Protein AF-A0A7S3C3S6-F1 (afdb_monomer_lite)

Structure (mmCIF, N/CA/C/O backbone):
data_AF-A0A7S3C3S6-F1
#
_entry.id   AF-A0A7S3C3S6-F1
#
loop_
_atom_site.group_PDB
_atom_site.id
_atom_site.type_symbol
_atom_site.label_atom_id
_atom_site.label_alt_id
_atom_site.label_comp_id
_atom_site.label_asym_id
_atom_site.label_entity_id
_atom_site.label_seq_id
_atom_site.pdbx_PDB_ins_code
_atom_site.Cartn_x
_atom_site.Cartn_y
_atom_site.Cartn_z
_atom_site.occupancy
_atom_site.B_iso_or_equiv
_atom_site.auth_seq_id
_atom_site.auth_comp_id
_atom_site.auth_asym_id
_atom_site.auth_atom_id
_atom_site.pdbx_PDB_model_num
ATOM 1 N N . GLN A 1 1 ? 8.516 23.111 6.636 1.00 35.19 1 GLN A N 1
ATOM 2 C CA . GLN A 1 1 ? 9.205 22.922 5.343 1.00 35.19 1 GLN A CA 1
ATOM 3 C C . GLN A 1 1 ? 8.598 21.682 4.695 1.00 35.19 1 GLN A C 1
ATOM 5 O O . GLN A 1 1 ? 8.620 20.641 5.334 1.00 35.19 1 GLN A O 1
ATOM 10 N N . ARG A 1 2 ? 7.930 21.799 3.535 1.00 39.03 2 ARG A N 1
ATOM 11 C CA . ARG A 1 2 ? 7.368 20.638 2.817 1.00 39.03 2 ARG A CA 1
ATOM 12 C C . ARG A 1 2 ? 8.525 19.924 2.125 1.00 39.03 2 ARG A C 1
ATOM 14 O O . ARG A 1 2 ? 9.134 20.500 1.230 1.00 39.03 2 ARG A O 1
ATOM 21 N N . VAL A 1 3 ? 8.877 18.737 2.603 1.00 41.53 3 VAL A N 1
ATOM 22 C CA . VAL A 1 3 ? 9.859 17.875 1.944 1.00 41.53 3 VAL A CA 1
ATOM 23 C C . VAL A 1 3 ? 9.110 17.136 0.842 1.00 41.53 3 VAL A C 1
ATOM 25 O O . VAL A 1 3 ? 8.165 16.411 1.137 1.00 41.53 3 VAL A O 1
ATOM 28 N N . VAL A 1 4 ? 9.499 17.370 -0.411 1.00 47.81 4 VAL A N 1
ATOM 29 C CA . VAL A 1 4 ? 9.101 16.522 -1.538 1.00 47.81 4 VAL A CA 1
ATOM 30 C C . VAL A 1 4 ? 10.220 15.510 -1.711 1.00 47.81 4 VAL A C 1
ATOM 32 O O . VAL A 1 4 ? 11.326 15.884 -2.099 1.00 47.81 4 VAL A O 1
ATOM 35 N N . ALA A 1 5 ? 9.965 14.252 -1.372 1.00 52.53 5 ALA A N 1
ATOM 36 C CA . ALA A 1 5 ? 10.929 13.182 -1.589 1.00 52.53 5 ALA A CA 1
ATOM 37 C C . ALA A 1 5 ? 10.614 12.480 -2.917 1.00 52.53 5 ALA A C 1
ATOM 39 O O . ALA A 1 5 ? 9.502 11.999 -3.144 1.00 52.53 5 ALA A O 1
ATOM 40 N N . ALA A 1 6 ? 11.591 12.452 -3.821 1.00 48.56 6 ALA A N 1
ATOM 41 C CA . ALA A 1 6 ? 11.524 11.619 -5.010 1.00 48.56 6 ALA A CA 1
ATOM 42 C C . ALA A 1 6 ? 11.975 10.209 -4.617 1.00 48.56 6 ALA A C 1
ATOM 44 O O . ALA A 1 6 ? 13.149 9.991 -4.325 1.00 48.56 6 ALA A O 1
ATOM 45 N N . ALA A 1 7 ? 11.044 9.258 -4.584 1.00 50.59 7 ALA A N 1
ATOM 46 C CA . ALA A 1 7 ? 11.391 7.847 -4.515 1.00 50.59 7 ALA A CA 1
ATOM 47 C C . ALA A 1 7 ? 11.674 7.389 -5.950 1.00 50.59 7 ALA A C 1
ATOM 49 O O . ALA A 1 7 ? 10.775 6.942 -6.666 1.00 50.59 7 ALA A O 1
ATOM 50 N N . VAL A 1 8 ? 12.915 7.594 -6.385 1.00 48.69 8 VAL A N 1
ATOM 51 C CA . VAL A 1 8 ? 13.469 6.987 -7.598 1.00 48.69 8 VAL A CA 1
ATOM 52 C C . VAL A 1 8 ? 14.113 5.675 -7.178 1.00 48.69 8 VAL A C 1
ATOM 54 O O . VAL A 1 8 ? 15.114 5.670 -6.467 1.00 48.69 8 VAL A O 1
ATOM 57 N N . ALA A 1 9 ? 13.503 4.559 -7.565 1.00 52.47 9 ALA A N 1
ATOM 58 C CA . ALA A 1 9 ? 14.226 3.297 -7.594 1.00 52.47 9 ALA A CA 1
ATOM 59 C C . ALA A 1 9 ? 15.102 3.352 -8.851 1.00 52.47 9 ALA A C 1
ATOM 61 O O . ALA A 1 9 ? 14.578 3.233 -9.957 1.00 52.47 9 ALA A O 1
ATOM 62 N N . GLU A 1 10 ? 16.391 3.661 -8.693 1.00 43.38 10 GLU A N 1
ATOM 63 C CA . GLU A 1 10 ? 17.325 3.597 -9.818 1.00 43.38 10 GLU A CA 1
ATOM 64 C C . GLU A 1 10 ? 17.537 2.139 -10.223 1.00 43.38 10 GLU A C 1
ATOM 66 O O . GLU A 1 10 ? 17.703 1.261 -9.371 1.00 43.38 10 GLU A O 1
ATOM 71 N N . ASP A 1 11 ? 17.508 1.905 -11.532 1.00 44.97 11 ASP A N 1
ATOM 72 C CA . ASP A 1 11 ? 17.918 0.651 -12.147 1.00 44.97 11 ASP A CA 1
ATOM 73 C C . ASP A 1 11 ? 19.430 0.515 -11.922 1.00 44.97 11 ASP A C 1
ATOM 75 O O . ASP A 1 11 ? 20.229 1.254 -12.501 1.00 44.97 11 ASP A O 1
ATOM 79 N N . VAL A 1 12 ? 19.833 -0.374 -11.016 1.00 44.75 12 VAL A N 1
ATOM 80 C CA . VAL A 1 12 ? 21.245 -0.723 -10.853 1.00 44.75 12 VAL A CA 1
ATOM 81 C C . VAL A 1 12 ? 21.547 -1.821 -11.865 1.00 44.75 12 VAL A C 1
ATOM 83 O O . VAL A 1 12 ? 21.041 -2.935 -11.748 1.00 44.75 12 VAL A O 1
ATOM 86 N N . ASP A 1 13 ? 22.359 -1.473 -12.861 1.00 36.75 13 ASP A N 1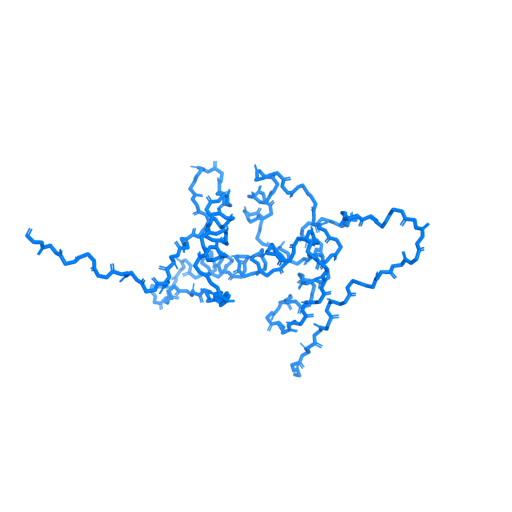
ATOM 87 C CA . ASP A 1 13 ? 22.925 -2.358 -13.881 1.00 36.75 13 ASP A CA 1
ATOM 88 C C . ASP A 1 13 ? 23.245 -3.775 -13.345 1.00 36.75 13 ASP A C 1
ATOM 90 O O . ASP A 1 13 ? 24.082 -3.957 -12.459 1.00 36.75 13 ASP A O 1
ATOM 94 N N . GLY A 1 14 ? 22.641 -4.800 -13.954 1.00 36.47 14 GLY A N 1
ATOM 95 C CA . GLY A 1 14 ? 23.312 -6.090 -14.161 1.00 36.47 14 GLY A CA 1
ATOM 96 C C . GLY A 1 14 ? 23.317 -7.151 -13.049 1.00 36.47 14 GLY A C 1
ATOM 97 O O . GLY A 1 14 ? 24.115 -8.083 -13.141 1.00 36.47 14 GLY A O 1
ATOM 98 N N . GLY A 1 15 ? 22.436 -7.107 -12.050 1.00 36.28 15 GLY A N 1
ATOM 99 C CA . GLY A 1 15 ? 22.220 -8.233 -11.124 1.00 36.28 15 GLY A CA 1
ATOM 100 C C . GLY A 1 15 ? 20.828 -8.154 -10.513 1.00 36.28 15 GLY A C 1
ATOM 101 O O . GLY A 1 15 ? 20.388 -7.044 -10.254 1.00 36.28 15 GLY A O 1
ATOM 102 N N . GLU A 1 16 ? 20.125 -9.282 -10.338 1.00 44.62 16 GLU A N 1
ATOM 103 C CA . GLU A 1 16 ? 18.743 -9.354 -9.824 1.00 44.62 16 GLU A CA 1
ATOM 104 C C . GLU A 1 16 ? 18.504 -8.362 -8.673 1.00 44.62 16 GLU A C 1
ATOM 106 O O . GLU A 1 16 ? 18.810 -8.637 -7.511 1.00 44.62 16 GLU A O 1
ATOM 111 N N . ALA A 1 17 ? 17.985 -7.178 -9.002 1.00 55.69 17 ALA A N 1
ATOM 112 C CA . ALA A 1 17 ? 17.683 -6.160 -8.019 1.00 55.69 17 ALA A CA 1
ATOM 113 C C . ALA A 1 17 ? 16.657 -6.763 -7.061 1.00 55.69 17 ALA A C 1
ATOM 115 O O . ALA A 1 17 ? 15.609 -7.253 -7.491 1.00 55.69 17 ALA A O 1
ATOM 116 N N . HIS A 1 18 ? 16.969 -6.775 -5.764 1.00 69.38 18 HIS A N 1
ATOM 117 C CA . HIS A 1 18 ? 16.078 -7.308 -4.743 1.00 69.38 18 HIS A CA 1
ATOM 118 C C . HIS A 1 18 ? 14.748 -6.542 -4.789 1.00 69.38 18 HIS A C 1
ATOM 120 O O . HIS A 1 18 ? 14.617 -5.448 -4.241 1.00 69.38 18 HIS A O 1
ATOM 126 N N . PHE A 1 19 ? 13.755 -7.114 -5.480 1.00 85.50 19 PHE A N 1
ATOM 127 C CA . PHE A 1 19 ? 12.424 -6.526 -5.621 1.00 85.50 19 PHE A CA 1
ATOM 128 C C . PHE A 1 19 ? 11.836 -6.207 -4.245 1.00 85.50 19 PHE A C 1
ATOM 130 O O . PHE A 1 19 ? 11.268 -5.134 -4.048 1.00 85.50 19 PHE A O 1
ATOM 137 N N . LEU A 1 20 ? 12.013 -7.129 -3.293 1.00 89.25 20 LEU A N 1
ATOM 138 C CA . LEU A 1 20 ? 11.644 -6.968 -1.892 1.00 89.25 20 LEU A CA 1
ATOM 139 C C . LEU A 1 20 ? 12.729 -6.206 -1.129 1.00 89.25 20 LEU A C 1
ATOM 141 O O . LEU A 1 20 ? 13.912 -6.502 -1.250 1.00 89.25 20 LEU A O 1
ATOM 145 N N . SER A 1 21 ? 12.307 -5.266 -0.289 1.00 89.44 21 SER A N 1
ATOM 146 C CA . SER A 1 21 ? 13.175 -4.659 0.710 1.00 89.44 21 SER A CA 1
ATOM 147 C C . SER A 1 21 ? 13.473 -5.665 1.824 1.00 89.44 21 SER A C 1
ATOM 149 O O . SER A 1 21 ? 12.614 -6.460 2.207 1.00 89.44 21 SER A O 1
ATOM 151 N N . GLU A 1 22 ? 14.668 -5.573 2.407 1.00 91.25 22 GLU A N 1
ATOM 152 C CA . GLU A 1 22 ? 14.997 -6.289 3.646 1.00 91.25 22 GLU A CA 1
ATOM 153 C C . GLU A 1 22 ? 14.284 -5.710 4.878 1.00 91.25 22 GLU A C 1
ATOM 155 O O . GLU A 1 22 ? 14.267 -6.334 5.935 1.00 91.25 22 GLU A O 1
ATOM 160 N N . ARG A 1 23 ? 13.659 -4.535 4.739 1.00 92.69 23 ARG A N 1
ATOM 161 C CA . ARG A 1 23 ? 12.914 -3.853 5.799 1.00 92.69 23 ARG A CA 1
ATOM 162 C C . ARG A 1 23 ? 11.468 -4.328 5.858 1.00 92.69 23 ARG A C 1
ATOM 164 O O . ARG A 1 23 ? 10.850 -4.605 4.833 1.00 92.69 23 ARG A O 1
ATOM 171 N N . SER A 1 24 ? 10.912 -4.351 7.059 1.00 94.88 24 SER A N 1
ATOM 172 C CA . SER A 1 24 ? 9.490 -4.573 7.332 1.00 94.88 24 SER A CA 1
ATOM 173 C C . SER A 1 24 ? 8.621 -3.375 6.924 1.00 94.88 24 SER A C 1
ATOM 175 O O . SER A 1 24 ? 9.109 -2.269 6.675 1.00 94.88 24 SER A O 1
ATOM 177 N N . TRP A 1 25 ? 7.301 -3.578 6.874 1.00 95.19 25 TRP A N 1
ATOM 178 C CA . TRP A 1 25 ? 6.343 -2.496 6.619 1.00 95.19 25 TRP A CA 1
ATOM 179 C C . TRP A 1 25 ? 6.407 -1.410 7.698 1.00 95.19 25 TRP A C 1
ATOM 181 O O . TRP A 1 25 ? 6.320 -0.218 7.396 1.00 95.19 25 TRP A O 1
ATOM 191 N N . GLU A 1 26 ? 6.610 -1.830 8.942 1.00 94.50 26 GLU A N 1
ATOM 192 C CA . GLU A 1 26 ? 6.712 -0.986 10.123 1.00 94.50 26 GLU A CA 1
ATOM 193 C C . GLU A 1 26 ? 7.942 -0.070 10.054 1.00 94.50 26 GLU A C 1
ATOM 195 O O . GLU A 1 26 ? 7.834 1.150 10.211 1.00 94.50 26 GLU A O 1
ATOM 200 N N . GLU A 1 27 ? 9.100 -0.625 9.691 1.00 93.38 27 GLU A N 1
ATOM 201 C CA . GLU A 1 27 ? 10.329 0.147 9.455 1.00 93.38 27 GLU A CA 1
ATOM 202 C C . GLU A 1 27 ? 10.192 1.121 8.278 1.00 93.38 27 GLU A C 1
ATOM 204 O O . GLU A 1 27 ? 10.842 2.168 8.252 1.00 93.38 27 GLU A O 1
ATOM 209 N N . CYS A 1 28 ? 9.299 0.825 7.330 1.00 91.81 28 CYS A N 1
ATOM 210 C CA . CYS A 1 28 ? 9.006 1.668 6.172 1.00 91.81 28 CYS A CA 1
ATOM 211 C C . CYS A 1 28 ? 7.881 2.682 6.420 1.00 91.81 28 CYS A C 1
ATOM 213 O O . CYS A 1 28 ? 7.503 3.411 5.510 1.00 91.81 28 CYS A O 1
ATOM 215 N N . GLY A 1 29 ? 7.379 2.806 7.652 1.00 89.25 29 GLY A N 1
ATOM 216 C CA . GLY A 1 29 ? 6.445 3.869 8.032 1.00 89.25 29 GLY A CA 1
ATOM 217 C C . GLY A 1 29 ? 4.965 3.494 8.073 1.00 89.25 29 GLY A C 1
ATOM 218 O O . GLY A 1 29 ? 4.161 4.402 8.260 1.00 89.25 29 GLY A O 1
ATOM 219 N N . VAL A 1 30 ? 4.605 2.210 7.962 1.00 93.62 30 VAL A N 1
ATOM 220 C CA . VAL A 1 30 ? 3.265 1.720 8.336 1.00 93.62 30 VAL A CA 1
ATOM 221 C C . VAL A 1 30 ? 3.214 1.572 9.857 1.00 93.62 30 VAL A C 1
ATOM 223 O O . VAL A 1 30 ? 3.805 0.643 10.399 1.00 93.62 30 VAL A O 1
ATOM 226 N N . ARG A 1 31 ? 2.559 2.486 10.577 1.00 90.75 31 ARG A N 1
ATOM 227 C CA . ARG A 1 31 ? 2.635 2.531 12.054 1.00 90.75 31 ARG A CA 1
ATOM 228 C C . ARG A 1 31 ? 1.415 1.923 12.746 1.00 90.75 31 ARG A C 1
ATOM 230 O O . ARG A 1 31 ? 1.495 1.585 13.927 1.00 90.75 31 ARG A O 1
ATOM 237 N N . CYS A 1 32 ? 0.319 1.687 12.028 1.00 92.19 32 CYS A N 1
ATOM 238 C CA . CYS A 1 32 ? -0.790 0.888 12.525 1.00 92.19 32 CYS A CA 1
ATOM 239 C C . CYS A 1 32 ? -0.495 -0.611 12.382 1.00 92.19 32 CYS A C 1
ATOM 241 O O . CYS A 1 32 ? -0.437 -1.152 11.275 1.00 92.19 32 CYS A O 1
ATOM 243 N N . ALA A 1 33 ? -0.418 -1.312 13.515 1.00 93.38 33 ALA A N 1
ATOM 244 C CA . ALA A 1 33 ? -0.216 -2.761 13.544 1.00 93.38 33 ALA A CA 1
ATOM 245 C C . ALA A 1 33 ? -1.297 -3.536 12.760 1.00 93.38 33 ALA A C 1
ATOM 247 O O . ALA A 1 33 ? -0.984 -4.511 12.079 1.00 93.38 33 ALA A O 1
ATOM 248 N N . GLU A 1 34 ? -2.556 -3.078 12.796 1.00 94.44 34 GLU A N 1
ATOM 249 C CA . GLU A 1 34 ? -3.666 -3.698 12.053 1.00 94.44 34 GLU A CA 1
ATOM 250 C C . GLU A 1 34 ? -3.440 -3.629 10.532 1.00 94.44 34 GLU A C 1
ATOM 252 O O . GLU A 1 34 ? -3.740 -4.578 9.806 1.00 94.44 34 GLU A O 1
ATOM 257 N N . VAL A 1 35 ? -2.858 -2.528 10.045 1.00 95.25 35 VAL A N 1
ATOM 258 C CA . VAL A 1 35 ? -2.552 -2.335 8.621 1.00 95.25 35 VAL A CA 1
ATOM 259 C C . VAL A 1 35 ? -1.373 -3.208 8.197 1.00 95.25 35 VAL A C 1
ATOM 261 O O . VAL A 1 35 ? -1.472 -3.902 7.185 1.00 95.25 35 VAL A O 1
ATOM 264 N N . GLY A 1 36 ? -0.297 -3.254 8.990 1.00 96.19 36 GLY A N 1
ATOM 265 C CA . GLY A 1 36 ? 0.838 -4.153 8.742 1.00 96.19 36 GLY A CA 1
ATOM 266 C C . GLY A 1 36 ? 0.433 -5.634 8.732 1.00 96.19 36 GLY A C 1
ATOM 267 O O . GLY A 1 36 ? 0.841 -6.401 7.859 1.00 96.19 36 GLY A O 1
ATOM 268 N N . ALA A 1 37 ? -0.433 -6.051 9.661 1.00 95.94 37 ALA A N 1
ATOM 269 C CA . ALA A 1 37 ? -0.994 -7.403 9.681 1.00 95.94 37 ALA A CA 1
ATOM 270 C C . ALA A 1 37 ? -1.871 -7.692 8.449 1.00 95.94 37 ALA A C 1
ATOM 272 O O . ALA A 1 37 ? -1.770 -8.767 7.857 1.00 95.94 37 ALA A O 1
ATOM 273 N N . ALA A 1 38 ? -2.698 -6.733 8.024 1.00 97.06 38 ALA A N 1
ATOM 274 C CA . ALA A 1 38 ? -3.535 -6.878 6.837 1.00 97.06 38 ALA A CA 1
ATOM 275 C C . ALA A 1 38 ? -2.732 -7.022 5.541 1.00 97.06 38 ALA A C 1
ATOM 277 O O . ALA A 1 38 ? -3.113 -7.820 4.687 1.00 97.06 38 ALA A O 1
ATOM 278 N N . LEU A 1 39 ? -1.626 -6.285 5.405 1.00 97.12 39 LEU A N 1
ATOM 279 C CA . LEU A 1 39 ? -0.714 -6.399 4.265 1.00 97.12 39 LEU A CA 1
ATOM 280 C C . LEU A 1 39 ? -0.120 -7.810 4.178 1.00 97.12 39 LEU A C 1
ATOM 282 O O . LEU A 1 39 ? -0.254 -8.458 3.140 1.00 97.12 39 LEU A O 1
ATOM 286 N N . ARG A 1 40 ? 0.423 -8.329 5.287 1.00 96.31 40 ARG A N 1
ATOM 287 C CA . ARG A 1 40 ? 0.954 -9.702 5.361 1.00 96.31 40 ARG A CA 1
ATOM 288 C C . ARG A 1 40 ? -0.110 -10.754 5.053 1.00 96.31 40 ARG A C 1
ATOM 290 O O . ARG A 1 40 ? 0.100 -11.616 4.206 1.00 96.31 40 ARG A O 1
ATOM 297 N N . ARG A 1 41 ? -1.300 -10.642 5.655 1.00 95.50 41 ARG A N 1
ATOM 298 C CA . ARG A 1 41 ? -2.430 -11.556 5.389 1.00 95.50 41 ARG A CA 1
ATOM 299 C C . ARG A 1 41 ? -2.915 -11.516 3.938 1.00 95.50 41 ARG A C 1
ATOM 301 O O . ARG A 1 41 ? -3.419 -12.521 3.450 1.00 95.50 41 ARG A O 1
ATOM 308 N N . ALA A 1 42 ? -2.764 -10.388 3.249 1.00 95.81 42 ALA A N 1
ATOM 309 C CA . ALA A 1 42 ? -3.052 -10.265 1.822 1.00 95.81 42 ALA A CA 1
ATOM 310 C C . ALA A 1 42 ? -1.920 -10.799 0.915 1.00 95.81 42 ALA A C 1
ATOM 312 O O . ALA A 1 42 ? -2.027 -10.696 -0.304 1.00 95.81 42 ALA A O 1
ATOM 313 N N . GLY A 1 43 ? -0.858 -11.380 1.489 1.00 95.19 43 GLY A N 1
ATOM 314 C CA . GLY A 1 43 ? 0.275 -11.966 0.768 1.00 95.19 43 GLY A CA 1
ATOM 315 C C . GLY A 1 43 ? 1.466 -11.024 0.579 1.00 95.19 43 GLY A C 1
ATOM 316 O O . GLY A 1 43 ? 2.444 -11.402 -0.061 1.00 95.19 43 GLY A O 1
ATOM 317 N N . PHE A 1 44 ? 1.418 -9.808 1.128 1.00 95.19 44 PHE A N 1
ATOM 318 C CA . PHE A 1 44 ? 2.505 -8.834 1.034 1.00 95.19 44 PHE A CA 1
ATOM 319 C C . PHE A 1 44 ? 3.392 -8.908 2.277 1.00 95.19 44 PHE A C 1
ATOM 321 O O . PHE A 1 44 ? 3.310 -8.055 3.159 1.00 95.19 44 PHE A O 1
ATOM 328 N N . GLU A 1 45 ? 4.226 -9.948 2.358 1.00 95.06 45 GLU A N 1
ATOM 329 C CA . GLU A 1 45 ? 5.043 -10.212 3.552 1.00 95.06 45 GLU A CA 1
ATOM 330 C C . GLU A 1 45 ? 6.018 -9.066 3.861 1.00 95.06 45 GLU A C 1
ATOM 332 O O . GLU A 1 45 ? 6.124 -8.613 4.999 1.00 95.06 45 GLU A O 1
ATOM 337 N N . ARG A 1 46 ? 6.681 -8.548 2.821 1.00 94.88 46 ARG A N 1
ATOM 338 C CA . ARG A 1 46 ? 7.599 -7.406 2.896 1.00 94.88 46 ARG A CA 1
ATOM 339 C C . ARG A 1 46 ? 7.287 -6.389 1.796 1.00 94.88 46 ARG A C 1
ATOM 341 O O . ARG A 1 46 ? 6.823 -6.794 0.724 1.00 94.88 46 ARG A O 1
ATOM 348 N N . PRO A 1 47 ? 7.536 -5.088 2.026 1.00 95.38 47 PRO A N 1
ATOM 349 C CA . PRO A 1 47 ? 7.438 -4.084 0.979 1.00 95.38 47 PRO A CA 1
ATOM 350 C C . PRO A 1 47 ? 8.481 -4.327 -0.113 1.00 95.38 47 PRO A C 1
ATOM 352 O O . PRO A 1 47 ? 9.584 -4.802 0.150 1.00 95.38 47 PRO A O 1
ATOM 355 N N . SER A 1 48 ? 8.167 -3.930 -1.341 1.00 94.06 48 SER A N 1
ATOM 356 C CA . SER A 1 48 ? 9.185 -3.750 -2.378 1.00 94.06 48 SER A CA 1
ATOM 357 C C . SER A 1 48 ? 10.105 -2.568 -2.067 1.00 94.06 48 SER A C 1
ATOM 359 O O . SER A 1 48 ? 9.744 -1.686 -1.284 1.00 94.06 48 SER A O 1
ATOM 361 N N . ALA A 1 49 ? 11.263 -2.486 -2.724 1.00 91.62 49 ALA A N 1
ATOM 362 C CA . ALA A 1 49 ? 12.164 -1.338 -2.594 1.00 91.62 49 ALA A CA 1
ATOM 363 C C . ALA A 1 49 ? 11.450 0.004 -2.876 1.00 91.62 49 ALA A C 1
ATOM 365 O O . ALA A 1 49 ? 11.569 0.956 -2.102 1.00 91.62 49 ALA A O 1
ATOM 366 N N . THR A 1 50 ? 10.619 0.055 -3.926 1.00 91.69 50 THR A N 1
ATOM 367 C CA . THR A 1 50 ? 9.809 1.241 -4.270 1.00 91.69 50 THR A CA 1
ATOM 368 C C . THR A 1 50 ? 8.803 1.590 -3.168 1.00 91.69 50 THR A C 1
ATOM 370 O O . THR A 1 50 ? 8.655 2.758 -2.803 1.00 91.69 50 THR A O 1
ATOM 373 N N . GLN A 1 51 ? 8.106 0.593 -2.614 1.00 94.94 51 GLN A N 1
ATOM 374 C CA . GLN A 1 51 ? 7.140 0.800 -1.527 1.00 94.94 51 GLN A CA 1
ATOM 375 C C . GLN A 1 51 ? 7.824 1.279 -0.246 1.00 94.94 51 GLN A C 1
ATOM 377 O O . GLN A 1 51 ? 7.310 2.183 0.408 1.00 94.94 51 GLN A O 1
ATOM 382 N N . ALA A 1 52 ? 8.989 0.714 0.075 1.00 93.56 52 ALA A N 1
ATOM 383 C CA . ALA A 1 52 ? 9.772 1.071 1.246 1.00 93.56 52 ALA A CA 1
ATOM 384 C C . ALA A 1 52 ? 10.189 2.551 1.213 1.00 93.56 52 ALA A C 1
ATOM 386 O O . ALA A 1 52 ? 9.898 3.294 2.147 1.00 93.56 52 ALA A O 1
ATOM 387 N N . LEU A 1 53 ? 10.774 3.002 0.097 1.00 91.38 53 LEU A N 1
ATOM 388 C CA . LEU A 1 53 ? 11.155 4.408 -0.100 1.00 91.38 53 LEU A CA 1
ATOM 389 C C . LEU A 1 53 ? 9.945 5.353 -0.050 1.00 91.38 53 LEU A C 1
ATOM 391 O O . LEU A 1 53 ? 10.004 6.427 0.549 1.00 91.38 53 LEU A O 1
ATOM 395 N N . SER A 1 54 ? 8.828 4.945 -0.655 1.00 91.00 54 SER A N 1
ATOM 396 C CA . SER A 1 54 ? 7.603 5.753 -0.684 1.00 91.00 54 SER A CA 1
ATOM 397 C C . SER A 1 54 ? 6.981 5.910 0.704 1.00 91.00 54 SER A C 1
ATOM 399 O O . SER A 1 54 ? 6.548 7.002 1.066 1.00 91.00 54 SER A O 1
ATOM 401 N N . GLY A 1 55 ? 6.958 4.838 1.501 1.00 91.00 55 GLY A N 1
ATOM 402 C CA . GLY A 1 55 ? 6.459 4.877 2.874 1.00 91.00 55 GLY A CA 1
ATOM 403 C C . GLY A 1 55 ? 7.271 5.825 3.760 1.00 91.00 55 GLY A C 1
ATOM 404 O O . GLY A 1 55 ? 6.695 6.602 4.522 1.00 91.00 55 GLY A O 1
ATOM 405 N N . GLU A 1 56 ? 8.596 5.846 3.598 1.00 89.25 56 GLU A N 1
ATOM 406 C CA . GLU A 1 56 ? 9.479 6.774 4.313 1.00 89.25 56 GLU A CA 1
ATOM 407 C C . GLU A 1 56 ? 9.246 8.229 3.919 1.00 89.25 56 GLU A C 1
ATOM 409 O O . GLU A 1 56 ? 9.140 9.090 4.791 1.00 89.25 56 GLU A O 1
ATOM 414 N N . ALA A 1 57 ? 9.119 8.493 2.619 1.00 90.06 57 ALA A N 1
ATOM 415 C CA . ALA A 1 57 ? 8.831 9.816 2.075 1.00 90.06 57 ALA A CA 1
ATOM 416 C C . ALA A 1 57 ? 7.489 10.383 2.572 1.00 90.06 57 ALA A C 1
ATOM 418 O O . ALA A 1 57 ? 7.380 11.563 2.905 1.00 90.06 57 ALA A O 1
ATOM 419 N N . LEU A 1 58 ? 6.462 9.534 2.628 1.00 90.25 58 LEU A N 1
ATOM 420 C CA . LEU A 1 58 ? 5.103 9.913 3.020 1.00 90.25 58 LEU A CA 1
ATOM 421 C C . LEU A 1 58 ? 4.903 9.923 4.544 1.00 90.25 58 LEU A C 1
ATOM 423 O O . LEU A 1 58 ? 3.886 10.425 5.043 1.00 90.25 58 LEU A O 1
ATOM 427 N N . ARG A 1 59 ? 5.874 9.406 5.307 1.00 83.50 59 ARG A N 1
ATOM 428 C CA . ARG A 1 59 ? 5.846 9.372 6.770 1.00 83.50 59 ARG A CA 1
ATOM 429 C C . ARG A 1 59 ? 5.623 10.776 7.333 1.00 83.50 59 ARG A C 1
ATOM 431 O O . ARG A 1 59 ? 6.300 11.735 6.980 1.00 83.50 59 ARG A O 1
ATOM 438 N N . GLY A 1 60 ? 4.657 10.905 8.242 1.00 79.75 60 GLY A N 1
ATOM 439 C CA . GLY A 1 60 ? 4.334 12.194 8.868 1.00 79.75 60 GLY A CA 1
ATOM 440 C C . GLY A 1 60 ? 3.550 13.168 7.979 1.00 79.75 60 GLY A C 1
ATOM 441 O O . GLY A 1 60 ? 3.340 14.307 8.392 1.00 79.75 60 GLY A O 1
ATOM 442 N N . GLY A 1 61 ? 3.062 12.729 6.811 1.00 83.00 61 GLY A N 1
ATOM 443 C CA . GLY A 1 61 ? 2.276 13.560 5.893 1.00 83.00 61 GLY A CA 1
ATOM 444 C C . GLY A 1 61 ? 3.126 14.389 4.930 1.00 83.00 61 GLY A C 1
ATOM 445 O O . GLY A 1 61 ? 2.716 15.492 4.570 1.00 83.00 61 GLY A O 1
ATOM 446 N N . GLY A 1 62 ? 4.309 13.884 4.569 1.00 87.50 62 GLY A N 1
ATOM 447 C CA . GLY A 1 62 ? 5.120 14.433 3.484 1.00 87.50 62 GLY A CA 1
ATOM 448 C C . GLY A 1 62 ? 4.481 14.222 2.109 1.00 87.50 62 GLY A C 1
ATOM 449 O O . GLY A 1 62 ? 3.475 13.525 1.975 1.00 87.50 62 GLY A O 1
ATOM 450 N N . ASP A 1 63 ? 5.096 14.818 1.091 1.00 89.94 63 ASP A N 1
ATOM 451 C CA . ASP A 1 63 ? 4.695 14.670 -0.306 1.00 89.94 63 ASP A CA 1
ATOM 452 C C . ASP A 1 63 ? 5.756 13.840 -1.045 1.00 89.94 63 ASP A C 1
ATOM 454 O O . ASP A 1 63 ? 6.958 14.015 -0.827 1.00 89.94 63 ASP A O 1
ATOM 458 N N . ALA A 1 64 ? 5.329 12.941 -1.934 1.00 88.81 64 ALA A N 1
ATOM 459 C CA . ALA A 1 64 ? 6.241 12.072 -2.673 1.00 88.81 64 ALA A CA 1
ATOM 460 C C . ALA A 1 64 ? 5.934 12.044 -4.171 1.00 88.81 64 ALA A C 1
ATOM 462 O O . ALA A 1 64 ? 4.773 12.041 -4.583 1.00 88.81 64 ALA A O 1
ATOM 463 N N . VAL A 1 65 ? 6.992 11.957 -4.979 1.00 91.31 65 VAL A N 1
ATOM 464 C CA . VAL A 1 65 ? 6.907 11.603 -6.401 1.00 91.31 65 VAL A CA 1
ATOM 465 C C . VAL A 1 65 ? 7.530 10.223 -6.561 1.00 91.31 65 VAL A C 1
ATOM 467 O O . VAL A 1 65 ? 8.706 10.033 -6.258 1.00 91.31 65 VAL A O 1
ATOM 470 N N . ILE A 1 66 ? 6.728 9.255 -7.003 1.00 88.19 66 ILE A N 1
ATOM 471 C CA . ILE A 1 66 ? 7.137 7.854 -7.137 1.00 88.19 66 ILE A CA 1
ATOM 472 C C . ILE A 1 66 ? 7.335 7.561 -8.621 1.00 88.19 66 ILE A C 1
ATOM 474 O O . ILE A 1 66 ? 6.363 7.532 -9.381 1.00 88.19 66 ILE A O 1
ATOM 478 N N . VAL A 1 67 ? 8.582 7.329 -9.025 1.00 88.25 67 VAL A N 1
ATOM 479 C CA . VAL A 1 67 ? 8.941 6.977 -10.404 1.00 88.25 67 VAL A CA 1
ATOM 480 C C . VAL A 1 67 ? 9.544 5.581 -10.388 1.00 88.25 67 VAL A C 1
ATOM 482 O O . VAL A 1 67 ? 10.591 5.361 -9.789 1.00 88.25 67 VAL A O 1
ATOM 485 N N . ALA A 1 68 ? 8.845 4.629 -11.004 1.00 85.25 68 ALA A N 1
ATOM 486 C CA . ALA A 1 68 ? 9.273 3.237 -11.096 1.00 85.25 68 ALA A CA 1
ATOM 487 C C . ALA A 1 68 ? 8.594 2.549 -12.288 1.00 85.25 68 ALA A C 1
ATOM 489 O O . ALA A 1 68 ? 7.519 2.978 -12.734 1.00 85.25 68 ALA A O 1
ATOM 490 N N . GLU A 1 69 ? 9.169 1.455 -12.772 1.00 86.69 69 GLU A N 1
ATOM 491 C CA . GLU A 1 69 ? 8.629 0.663 -13.878 1.00 86.69 69 GLU A CA 1
ATOM 492 C C . GLU A 1 69 ? 7.333 -0.092 -13.518 1.00 86.69 69 GLU A C 1
ATOM 494 O O . GLU A 1 69 ? 6.869 -0.146 -12.369 1.00 86.69 69 GLU A O 1
ATOM 499 N N . THR A 1 70 ? 6.642 -0.614 -14.530 1.00 86.06 70 THR A N 1
ATOM 500 C CA . THR A 1 70 ? 5.467 -1.470 -14.309 1.00 86.06 70 THR A CA 1
ATOM 501 C C . THR A 1 70 ? 5.908 -2.755 -13.617 1.00 86.06 70 THR A C 1
ATOM 503 O O . THR A 1 70 ? 6.885 -3.363 -14.016 1.00 86.06 70 THR A O 1
ATOM 506 N N . GLY A 1 71 ? 5.182 -3.176 -12.580 1.00 84.94 71 GLY A N 1
ATOM 507 C CA . GLY A 1 71 ? 5.565 -4.337 -11.770 1.00 84.94 71 GLY A CA 1
ATOM 508 C C . GLY A 1 71 ? 6.267 -3.982 -10.458 1.00 84.94 71 GLY A C 1
ATOM 509 O O . GLY A 1 71 ? 6.129 -4.745 -9.512 1.00 84.94 71 GLY A O 1
ATOM 510 N N . SER A 1 72 ? 6.847 -2.783 -10.300 1.00 85.50 72 SER A N 1
ATOM 511 C CA . SER A 1 72 ? 7.554 -2.363 -9.065 1.00 85.50 72 SER A CA 1
ATOM 512 C C . SER A 1 72 ? 6.661 -2.140 -7.829 1.00 85.50 72 SER A C 1
ATOM 514 O O . SER A 1 72 ? 7.089 -1.565 -6.835 1.00 85.50 72 SER A O 1
ATOM 516 N N . GLY A 1 73 ? 5.379 -2.512 -7.877 1.00 90.25 73 GLY A N 1
ATOM 517 C CA . GLY A 1 73 ? 4.486 -2.414 -6.719 1.00 90.25 73 GLY A CA 1
ATOM 518 C C . GLY A 1 73 ? 3.978 -1.002 -6.379 1.00 90.25 73 GLY A C 1
ATOM 519 O O . GLY A 1 73 ? 3.502 -0.791 -5.260 1.00 90.25 73 GLY A O 1
ATOM 520 N N . LYS A 1 74 ? 4.016 -0.050 -7.326 1.00 92.81 74 LYS A N 1
ATOM 521 C CA . LYS A 1 74 ? 3.585 1.356 -7.136 1.00 92.81 74 LYS A CA 1
ATOM 522 C C . LYS A 1 74 ? 2.197 1.522 -6.509 1.00 92.81 74 LYS A C 1
ATOM 524 O O . LYS A 1 74 ? 1.999 2.445 -5.730 1.00 92.81 74 LYS A O 1
ATOM 529 N N . THR A 1 75 ? 1.244 0.636 -6.810 1.00 93.88 75 THR A N 1
ATOM 530 C CA . THR A 1 75 ? -0.115 0.711 -6.246 1.00 93.88 75 THR A CA 1
ATOM 531 C C . THR A 1 75 ? -0.100 0.685 -4.721 1.00 93.88 75 THR A C 1
ATOM 533 O O . THR A 1 75 ? -0.639 1.581 -4.081 1.00 93.88 75 THR A O 1
ATOM 536 N N . LEU A 1 76 ? 0.582 -0.289 -4.114 1.00 95.06 76 LEU A N 1
ATOM 537 C CA . LEU A 1 76 ? 0.713 -0.333 -2.656 1.00 95.06 76 LEU A CA 1
ATOM 538 C C . LEU A 1 76 ? 1.632 0.760 -2.111 1.00 95.06 76 LEU A C 1
ATOM 540 O O . LEU A 1 76 ? 1.460 1.153 -0.962 1.00 95.06 76 LEU A O 1
ATOM 544 N N . ALA A 1 77 ? 2.541 1.295 -2.930 1.00 94.31 77 ALA A N 1
ATOM 545 C CA . ALA A 1 77 ? 3.441 2.369 -2.520 1.00 94.31 77 ALA A CA 1
ATOM 546 C C . ALA A 1 77 ? 2.686 3.655 -2.139 1.00 94.31 77 ALA A C 1
ATOM 548 O O . ALA A 1 77 ? 3.136 4.374 -1.252 1.00 94.31 77 ALA A O 1
ATOM 549 N N . TYR A 1 78 ? 1.516 3.912 -2.742 1.00 92.56 78 TYR A N 1
ATOM 550 C CA . TYR A 1 78 ? 0.617 4.989 -2.311 1.00 92.56 78 TYR A CA 1
ATOM 551 C C . TYR A 1 78 ? -0.585 4.502 -1.481 1.00 92.56 78 TYR A C 1
ATOM 553 O O . TYR A 1 78 ? -1.071 5.249 -0.633 1.00 92.56 78 TYR A O 1
ATOM 561 N N . VAL A 1 79 ? -1.081 3.270 -1.680 1.00 94.38 79 VAL A N 1
ATOM 562 C CA . VAL A 1 79 ? -2.240 2.751 -0.921 1.00 94.38 79 VAL A CA 1
ATOM 563 C C . VAL A 1 79 ? -1.889 2.468 0.537 1.00 94.38 79 VAL A C 1
ATOM 565 O O . VAL A 1 79 ? -2.648 2.876 1.412 1.00 94.38 79 VAL A O 1
ATOM 568 N N . ALA A 1 80 ? -0.773 1.787 0.816 1.00 94.69 80 ALA A N 1
ATOM 569 C CA . ALA A 1 80 ? -0.402 1.402 2.178 1.00 94.69 80 ALA A CA 1
ATOM 570 C C . ALA A 1 80 ? -0.268 2.614 3.124 1.00 94.69 80 ALA A C 1
ATOM 572 O O . ALA A 1 80 ? -0.969 2.628 4.136 1.00 94.69 80 ALA A O 1
ATOM 573 N N . PRO A 1 81 ? 0.509 3.671 2.803 1.00 92.75 81 PRO A N 1
ATOM 574 C CA . PRO A 1 81 ? 0.616 4.839 3.682 1.00 92.75 81 PRO A CA 1
ATOM 575 C C . PRO A 1 81 ? -0.693 5.639 3.789 1.00 92.75 81 PRO A C 1
ATOM 577 O O . PRO A 1 81 ? -1.010 6.163 4.857 1.00 92.75 81 PRO A O 1
ATOM 580 N N . ALA A 1 82 ? -1.496 5.717 2.719 1.00 91.50 82 ALA A N 1
ATOM 581 C CA . ALA A 1 82 ? -2.798 6.384 2.772 1.00 91.50 82 ALA A CA 1
ATOM 582 C C . ALA A 1 82 ? -3.792 5.638 3.678 1.00 91.50 82 ALA A C 1
ATOM 584 O O . ALA A 1 82 ? -4.545 6.265 4.429 1.00 91.50 82 ALA A O 1
ATOM 585 N N . LEU A 1 83 ? -3.789 4.303 3.612 1.00 92.31 83 LEU A N 1
ATOM 586 C CA . LEU A 1 83 ? -4.608 3.447 4.459 1.00 92.31 83 LEU A CA 1
ATOM 587 C C . LEU A 1 83 ? -4.157 3.524 5.918 1.00 92.31 83 LEU A C 1
ATOM 589 O O . LEU A 1 83 ? -4.999 3.714 6.791 1.00 92.31 83 LEU A O 1
ATOM 593 N N . ASP A 1 84 ? -2.849 3.451 6.165 1.00 92.81 84 ASP A N 1
ATOM 594 C CA . ASP A 1 84 ? -2.247 3.595 7.492 1.00 92.81 84 ASP A CA 1
ATOM 595 C C . ASP A 1 84 ? -2.687 4.898 8.163 1.00 92.81 84 ASP A C 1
ATOM 597 O O . ASP A 1 84 ? -3.353 4.885 9.200 1.00 92.81 84 ASP A O 1
ATOM 601 N N . ALA A 1 85 ? -2.485 6.029 7.483 1.00 88.50 85 ALA A N 1
ATOM 602 C CA . ALA A 1 85 ? -2.894 7.335 7.986 1.00 88.50 85 ALA A CA 1
ATOM 603 C C . ALA A 1 85 ? -4.411 7.451 8.240 1.00 88.50 85 ALA A C 1
ATOM 605 O O . ALA A 1 85 ? -4.836 8.210 9.119 1.00 88.50 85 ALA A O 1
ATOM 606 N N . ALA A 1 86 ? -5.246 6.748 7.467 1.00 88.31 86 ALA A N 1
ATOM 607 C CA . ALA A 1 86 ? -6.694 6.741 7.655 1.00 88.31 86 ALA A CA 1
ATOM 608 C C . ALA A 1 86 ? -7.117 5.901 8.872 1.00 88.31 86 ALA A C 1
ATOM 610 O O . ALA A 1 86 ? -7.960 6.345 9.658 1.00 88.31 86 ALA A O 1
ATOM 611 N N . VAL A 1 87 ? -6.527 4.714 9.044 1.00 89.00 87 VAL A N 1
ATOM 612 C CA . VAL A 1 87 ? -6.847 3.789 10.141 1.00 89.00 87 VAL A CA 1
ATOM 613 C C . VAL A 1 87 ? -6.342 4.329 11.477 1.00 89.00 87 VAL A C 1
ATOM 615 O O . VAL A 1 87 ? -7.118 4.394 12.431 1.00 89.00 87 VAL A O 1
ATOM 618 N N . GLU A 1 88 ? -5.103 4.816 11.549 1.00 86.50 88 GLU A N 1
ATOM 619 C CA . GLU A 1 88 ? -4.550 5.391 12.783 1.00 86.50 88 GLU A CA 1
ATOM 620 C C . GLU A 1 88 ? -5.391 6.551 13.308 1.00 86.50 88 GLU A C 1
ATOM 622 O O . GLU A 1 88 ? -5.684 6.644 14.498 1.00 86.50 88 GLU A O 1
ATOM 627 N N . ARG A 1 89 ? -5.827 7.445 12.416 1.00 81.56 89 ARG A N 1
ATOM 628 C CA . ARG A 1 89 ? -6.648 8.593 12.813 1.00 81.56 89 ARG A CA 1
ATOM 629 C C . ARG A 1 89 ? -8.037 8.175 13.266 1.00 81.56 89 ARG A C 1
ATOM 631 O O . ARG A 1 89 ? -8.583 8.817 14.157 1.00 81.56 89 ARG A O 1
ATOM 638 N N . ARG A 1 90 ? -8.608 7.114 12.687 1.00 83.19 90 ARG A N 1
ATOM 639 C CA . ARG A 1 90 ? -9.862 6.528 13.178 1.00 83.19 90 ARG A CA 1
ATOM 640 C C . ARG A 1 90 ? -9.688 5.988 14.600 1.00 83.19 90 ARG A C 1
ATOM 642 O O . ARG A 1 90 ? -10.573 6.197 15.420 1.00 83.19 90 ARG A O 1
ATOM 649 N N . GLN A 1 91 ? -8.567 5.328 14.887 1.00 81.88 91 GLN A N 1
ATOM 650 C CA . GLN A 1 91 ? -8.257 4.807 16.222 1.00 81.88 91 GLN A CA 1
ATOM 651 C C . GLN A 1 91 ? -8.024 5.945 17.234 1.00 81.88 91 GLN A C 1
ATOM 653 O O . GLN A 1 91 ? -8.532 5.884 18.348 1.00 81.88 91 GLN A O 1
ATOM 658 N N . GLN A 1 92 ? -7.344 7.024 16.830 1.00 77.19 92 GLN A N 1
ATOM 659 C CA . GLN A 1 92 ? -7.108 8.215 17.664 1.00 77.19 92 GLN A CA 1
ATOM 660 C C . GLN A 1 92 ? -8.380 9.052 17.900 1.00 77.19 92 GLN A C 1
ATOM 662 O O . GLN A 1 92 ? -8.558 9.618 18.972 1.00 77.19 92 GLN A O 1
ATOM 667 N N . GLY A 1 93 ? -9.267 9.140 16.905 1.00 67.62 93 GLY A N 1
ATOM 668 C CA . GLY A 1 93 ? -10.501 9.933 16.947 1.00 67.62 93 GLY A CA 1
ATOM 669 C C . GLY A 1 93 ? -11.705 9.225 17.572 1.00 67.62 93 GLY A C 1
ATOM 670 O O . GLY A 1 93 ? -12.782 9.815 17.631 1.00 67.62 93 GLY A O 1
ATOM 671 N N . ALA A 1 94 ? -11.550 7.983 18.045 1.00 59.19 94 ALA A N 1
ATOM 672 C CA . ALA A 1 94 ? -12.634 7.177 18.614 1.00 59.19 94 ALA A CA 1
ATOM 673 C C . ALA A 1 94 ? -13.264 7.768 19.898 1.00 59.19 94 ALA A C 1
ATOM 675 O O . ALA A 1 94 ? -14.314 7.295 20.325 1.00 59.19 94 ALA A O 1
ATOM 676 N N . GLY A 1 95 ? -12.660 8.808 20.490 1.00 53.31 95 GLY A N 1
ATOM 677 C CA . GLY A 1 95 ? -13.202 9.557 21.633 1.00 53.31 95 GLY A CA 1
ATOM 678 C C . GLY A 1 95 ? -13.913 10.874 21.287 1.00 53.31 95 GLY A C 1
ATOM 679 O O . GLY A 1 95 ? -14.559 11.454 22.155 1.00 53.31 95 GLY A O 1
ATOM 680 N N . GLU A 1 96 ? -13.838 11.359 20.042 1.00 57.84 96 GLU A N 1
ATOM 681 C CA . GLU A 1 96 ? -14.408 12.651 19.638 1.00 57.84 96 GLU A CA 1
ATOM 682 C C . GLU A 1 96 ? -15.556 12.454 18.636 1.00 57.84 96 GLU A C 1
ATOM 684 O O . GLU A 1 96 ? -15.345 12.130 17.465 1.00 57.84 96 GLU A O 1
ATOM 689 N N . ALA A 1 97 ? -16.790 12.713 19.083 1.00 53.91 97 ALA A N 1
ATOM 690 C CA . ALA A 1 97 ? -18.043 12.485 18.346 1.00 53.91 97 ALA A CA 1
ATOM 691 C C . ALA A 1 97 ? -18.191 13.243 17.000 1.00 53.91 97 ALA A C 1
ATOM 693 O O . ALA A 1 97 ? -19.194 13.077 16.311 1.00 53.91 97 ALA A O 1
ATOM 694 N N . HIS A 1 98 ? -17.213 14.067 16.606 1.00 51.53 98 HIS A N 1
ATOM 695 C CA . HIS A 1 98 ? -17.290 14.969 15.450 1.00 51.53 98 HIS A CA 1
ATOM 696 C C . HIS A 1 98 ? -16.132 14.823 14.450 1.00 51.53 98 HIS A C 1
ATOM 698 O O . HIS A 1 98 ? -15.957 15.674 13.571 1.00 51.53 98 HIS A O 1
ATOM 704 N N . THR A 1 99 ? -15.342 13.750 14.521 1.00 54.69 99 THR A N 1
ATOM 705 C CA . THR A 1 99 ? -14.285 13.531 13.527 1.00 54.69 99 THR A CA 1
ATOM 706 C C . THR A 1 99 ? -14.903 13.096 12.191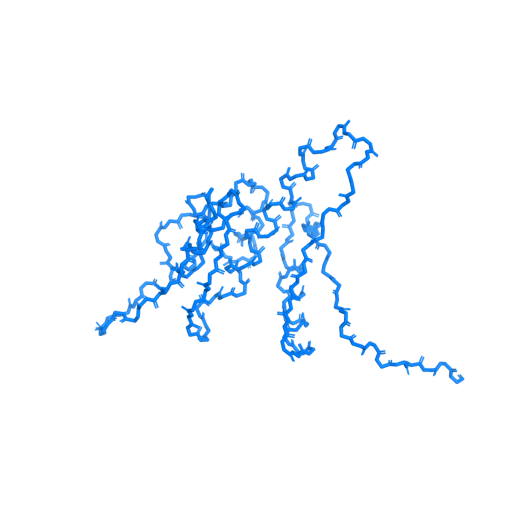 1.00 54.69 99 THR A C 1
ATOM 708 O O . THR A 1 99 ? -15.354 11.966 12.011 1.00 54.69 99 THR A O 1
ATOM 711 N N . ARG A 1 100 ? -14.977 14.015 11.213 1.00 56.69 100 ARG A N 1
ATOM 712 C CA . ARG A 1 100 ? -15.396 13.657 9.845 1.00 56.69 100 ARG A CA 1
ATOM 713 C C . ARG A 1 100 ? -14.505 12.514 9.337 1.00 56.69 100 ARG A C 1
ATOM 715 O O . ARG A 1 100 ? -13.281 12.625 9.457 1.00 56.69 100 ARG A O 1
ATOM 722 N N . PRO A 1 101 ? -15.071 11.459 8.721 1.00 60.44 101 PRO A N 1
ATOM 723 C CA . PRO A 1 101 ? -14.268 10.376 8.173 1.00 60.44 101 PRO A CA 1
ATOM 724 C C . PRO A 1 101 ? -13.338 10.950 7.104 1.00 60.44 101 PRO A C 1
ATOM 726 O O . PRO A 1 101 ? -13.799 11.547 6.124 1.00 60.44 101 PRO A O 1
ATOM 729 N N . ARG A 1 102 ? -12.024 10.810 7.303 1.00 65.94 102 ARG A N 1
ATOM 730 C CA . ARG A 1 102 ? -11.046 11.257 6.311 1.00 65.94 102 ARG A CA 1
ATOM 731 C C . ARG A 1 102 ? -11.070 10.301 5.131 1.00 65.94 102 ARG A C 1
ATOM 733 O O . ARG A 1 102 ? -11.051 9.086 5.299 1.00 65.94 102 ARG A O 1
ATOM 740 N N . ARG A 1 103 ? -11.160 10.882 3.940 1.00 77.94 103 ARG A N 1
ATOM 741 C CA . ARG A 1 103 ? -11.226 10.174 2.664 1.00 77.94 103 ARG A CA 1
ATOM 742 C C . ARG A 1 103 ? -9.888 10.359 1.962 1.00 77.94 103 ARG A C 1
ATOM 744 O O . ARG A 1 103 ? -9.390 11.480 1.911 1.00 77.94 103 ARG A O 1
ATOM 751 N N . ALA A 1 104 ? -9.329 9.279 1.436 1.00 87.69 104 ALA A N 1
ATOM 752 C CA . ALA A 1 104 ? -8.266 9.357 0.445 1.00 87.69 104 ALA A CA 1
ATOM 753 C C . ALA A 1 104 ? -8.908 9.448 -0.947 1.00 87.69 104 ALA A C 1
ATOM 755 O O . ALA A 1 104 ? -9.938 8.817 -1.192 1.00 87.69 104 ALA A O 1
ATOM 756 N N . LEU A 1 105 ? -8.311 10.232 -1.843 1.00 90.88 105 LEU A N 1
ATOM 757 C CA . LEU A 1 105 ? -8.690 10.294 -3.252 1.00 90.88 105 LEU A CA 1
ATOM 758 C C . LEU A 1 105 ? -7.512 9.782 -4.075 1.00 90.88 105 LEU A C 1
ATOM 760 O O . LEU A 1 105 ? -6.432 10.362 -4.023 1.00 90.88 105 LEU A O 1
ATOM 764 N N . VAL A 1 106 ? -7.733 8.707 -4.828 1.00 91.62 106 VAL A N 1
ATOM 765 C CA . VAL A 1 106 ? -6.761 8.194 -5.795 1.00 91.62 106 VAL A CA 1
ATOM 766 C C . VAL A 1 106 ? -7.266 8.553 -7.185 1.00 91.62 106 VAL A C 1
ATOM 768 O O . VAL A 1 106 ? -8.361 8.148 -7.568 1.00 91.62 106 VAL A O 1
ATOM 771 N N . LEU A 1 107 ? -6.480 9.330 -7.926 1.00 92.06 107 LEU A N 1
ATOM 772 C CA . LEU A 1 107 ? -6.770 9.670 -9.315 1.00 92.06 107 LEU A CA 1
ATOM 773 C C . LEU A 1 107 ? -6.001 8.717 -10.226 1.00 92.06 107 LEU A C 1
ATOM 775 O O . LEU A 1 107 ? -4.787 8.571 -10.106 1.00 92.06 107 LEU A O 1
ATOM 779 N N . VAL A 1 108 ? -6.720 8.067 -11.133 1.00 91.19 108 VAL A N 1
ATOM 780 C CA . VAL A 1 108 ? -6.185 7.091 -12.088 1.00 91.19 108 VAL A CA 1
ATOM 781 C C . VAL A 1 108 ? -6.690 7.427 -13.492 1.00 91.19 108 VAL A C 1
ATOM 783 O O . VAL A 1 108 ? -7.751 8.040 -13.620 1.00 91.19 108 VAL A O 1
ATOM 786 N N . PRO A 1 109 ? -5.969 7.050 -14.561 1.00 89.38 109 PRO A N 1
ATOM 787 C CA . PRO A 1 109 ? -6.269 7.559 -15.898 1.00 89.38 109 PRO A CA 1
ATOM 788 C C . PRO A 1 109 ? -7.475 6.885 -16.569 1.00 89.38 109 PRO A C 1
ATOM 790 O O . PRO A 1 109 ? -7.947 7.380 -17.588 1.00 89.38 109 PRO A O 1
ATOM 793 N N . ASN A 1 110 ? -7.977 5.756 -16.050 1.00 91.12 110 ASN A N 1
ATOM 794 C CA . ASN A 1 110 ? -9.143 5.068 -16.609 1.00 91.12 110 ASN A CA 1
ATOM 795 C C . ASN A 1 110 ? -9.860 4.165 -15.585 1.00 91.12 110 ASN A C 1
ATOM 797 O O . ASN A 1 110 ? -9.338 3.871 -14.508 1.00 91.12 110 ASN A O 1
ATOM 801 N N . ALA A 1 111 ? -11.054 3.695 -15.964 1.00 90.75 111 ALA A N 1
ATOM 802 C CA . ALA A 1 111 ? -11.909 2.849 -15.130 1.00 90.75 111 ALA A CA 1
ATOM 803 C C . ALA A 1 111 ? -11.313 1.468 -14.821 1.00 90.75 111 ALA A C 1
ATOM 805 O O . ALA A 1 111 ? -11.497 0.959 -13.719 1.00 90.75 111 ALA A O 1
ATOM 806 N N . ALA A 1 112 ? -10.556 0.871 -15.747 1.00 91.31 112 ALA A N 1
ATOM 807 C CA . ALA A 1 112 ? -9.917 -0.422 -15.502 1.00 91.31 112 ALA A CA 1
ATOM 808 C C . ALA A 1 112 ? -8.896 -0.332 -14.355 1.00 91.31 112 ALA A C 1
ATOM 810 O O . ALA A 1 112 ? -8.896 -1.173 -13.457 1.00 91.31 112 ALA A O 1
ATOM 811 N N . LEU A 1 113 ? -8.076 0.723 -14.334 1.00 90.38 113 LEU A N 1
ATOM 812 C CA . LEU A 1 113 ? -7.139 0.978 -13.239 1.00 90.38 113 LEU A CA 1
ATOM 813 C C . LEU A 1 113 ? -7.856 1.369 -11.942 1.00 90.38 113 LEU A C 1
ATOM 815 O O . LEU A 1 113 ? -7.410 0.976 -10.868 1.00 90.38 113 LEU A O 1
ATOM 819 N N . SER A 1 114 ? -8.989 2.073 -12.024 1.00 92.81 114 SER A N 1
ATOM 820 C CA . SER A 1 114 ? -9.819 2.371 -10.846 1.00 92.81 114 SER A CA 1
ATOM 821 C C . SER A 1 114 ? -10.324 1.091 -10.184 1.00 92.81 114 SER A C 1
ATOM 823 O O . SER A 1 114 ? -10.142 0.891 -8.979 1.00 92.81 114 SER A O 1
ATOM 825 N N . ALA A 1 115 ? -10.864 0.172 -10.988 1.00 92.69 115 ALA A N 1
ATOM 826 C CA . ALA A 1 115 ? -11.324 -1.128 -10.528 1.00 92.69 115 ALA A CA 1
ATOM 827 C C . ALA A 1 115 ? -10.184 -1.958 -9.913 1.00 92.69 115 ALA A C 1
ATOM 829 O O . ALA A 1 115 ? -10.368 -2.545 -8.847 1.00 92.69 115 ALA A O 1
ATOM 830 N N . GLN A 1 116 ? -8.994 -1.960 -10.528 1.00 91.94 116 GLN A N 1
ATOM 831 C CA . GLN A 1 116 ? -7.816 -2.651 -9.988 1.00 91.94 116 GLN A CA 1
ATOM 832 C C . GLN A 1 116 ? -7.384 -2.082 -8.632 1.00 91.94 116 GLN A C 1
ATOM 834 O O . GLN A 1 116 ? -7.184 -2.842 -7.683 1.00 91.94 116 GLN A O 1
ATOM 839 N N . THR A 1 117 ? -7.294 -0.758 -8.495 1.00 93.88 117 THR A N 1
ATOM 840 C CA . THR A 1 117 ? -6.954 -0.124 -7.213 1.00 93.88 117 THR A CA 1
ATOM 841 C C . THR A 1 117 ? -8.014 -0.414 -6.149 1.00 93.88 117 THR A C 1
ATOM 843 O O . THR A 1 117 ? -7.670 -0.763 -5.019 1.00 93.88 117 THR A O 1
ATOM 846 N N . CYS A 1 118 ? -9.304 -0.343 -6.497 1.00 94.38 118 CYS A N 1
ATOM 847 C CA . CYS A 1 118 ? -10.392 -0.702 -5.585 1.00 94.38 118 CYS A CA 1
ATOM 848 C C . CYS A 1 118 ? -10.303 -2.165 -5.135 1.00 94.38 118 CYS A C 1
ATOM 850 O O . CYS A 1 118 ? -10.504 -2.452 -3.953 1.00 94.38 118 CYS A O 1
ATOM 852 N N . ALA A 1 119 ? -9.972 -3.078 -6.052 1.00 93.94 119 ALA A N 1
ATOM 853 C CA . ALA A 1 119 ? -9.761 -4.481 -5.731 1.00 93.94 119 ALA A CA 1
ATOM 854 C C . ALA A 1 119 ? -8.615 -4.638 -4.727 1.00 93.94 119 ALA A C 1
ATOM 856 O O . ALA A 1 119 ? -8.828 -5.264 -3.693 1.00 93.94 119 ALA A O 1
ATOM 857 N N . VAL A 1 120 ? -7.451 -4.016 -4.959 1.00 94.75 120 VAL A N 1
ATOM 858 C CA . VAL A 1 120 ? -6.319 -4.050 -4.011 1.00 94.75 120 VAL A CA 1
ATOM 859 C C . VAL A 1 120 ? -6.754 -3.585 -2.620 1.00 94.75 120 VAL A C 1
ATOM 861 O O . VAL A 1 120 ? -6.539 -4.302 -1.647 1.00 94.75 120 VAL A O 1
ATOM 864 N N . VAL A 1 121 ? -7.448 -2.447 -2.516 1.00 95.00 121 VAL A N 1
ATOM 865 C CA . VAL A 1 121 ? -7.952 -1.944 -1.225 1.00 95.00 121 VAL A CA 1
ATOM 866 C C . VAL A 1 121 ? -8.921 -2.936 -0.568 1.00 95.00 121 VAL A C 1
ATOM 868 O O . VAL A 1 121 ? -8.853 -3.153 0.638 1.00 95.00 121 VAL A O 1
ATOM 871 N N . GLY A 1 122 ? -9.798 -3.579 -1.342 1.00 94.44 122 GLY A N 1
ATOM 872 C CA . GLY A 1 122 ? -10.759 -4.565 -0.837 1.00 94.44 122 GLY A CA 1
ATOM 873 C C . GLY A 1 122 ? -10.142 -5.873 -0.317 1.00 94.44 122 GLY A C 1
ATOM 874 O O . GLY A 1 122 ? -10.788 -6.572 0.475 1.00 94.44 122 GLY A O 1
ATOM 875 N N . HIS A 1 123 ? -8.913 -6.199 -0.731 1.00 95.00 123 HIS A N 1
ATOM 876 C CA . HIS A 1 123 ? -8.152 -7.345 -0.217 1.00 95.00 123 HIS A CA 1
ATOM 877 C C . HIS A 1 123 ? -7.482 -7.046 1.132 1.00 95.00 123 HIS A C 1
ATOM 879 O O . HIS A 1 123 ? -7.212 -7.970 1.898 1.00 95.00 123 HIS A O 1
ATOM 885 N N . LEU A 1 124 ? -7.272 -5.770 1.470 1.00 95.81 124 LEU A N 1
ATOM 886 C CA . LEU A 1 124 ? -6.694 -5.354 2.749 1.00 95.81 124 LEU A CA 1
ATOM 887 C C . LEU A 1 124 ? -7.769 -5.389 3.842 1.00 95.81 124 LEU A C 1
ATOM 889 O O . LEU A 1 124 ? -8.536 -4.444 4.052 1.00 95.81 124 LEU A O 1
ATOM 893 N N . ARG A 1 125 ? -7.853 -6.533 4.520 1.00 95.62 125 ARG A N 1
ATOM 894 C CA . ARG A 1 125 ? -8.853 -6.824 5.556 1.00 95.62 125 ARG A CA 1
ATOM 895 C C . ARG A 1 125 ? -8.210 -6.864 6.936 1.00 95.62 125 ARG A C 1
ATOM 897 O O . ARG A 1 125 ? -7.049 -7.225 7.044 1.00 95.62 125 ARG A O 1
ATOM 904 N N . GLY A 1 126 ? -8.935 -6.497 7.984 1.00 93.00 126 GLY A N 1
ATOM 905 C CA . GLY A 1 126 ? -8.547 -6.702 9.382 1.00 93.00 126 GLY A CA 1
ATOM 906 C C . GLY A 1 126 ? -8.723 -8.162 9.815 1.00 93.00 126 GLY A C 1
ATOM 907 O O . GLY A 1 126 ? -9.121 -9.010 9.013 1.00 93.00 126 GLY A O 1
ATOM 908 N N . ASP A 1 127 ? -8.451 -8.450 11.086 1.00 88.69 127 ASP A N 1
ATOM 909 C CA . ASP A 1 127 ? -8.406 -9.825 11.613 1.00 88.69 127 ASP A CA 1
ATOM 910 C C . ASP A 1 127 ? -9.780 -10.513 11.620 1.00 88.69 127 ASP A C 1
ATOM 912 O O . ASP A 1 127 ? -9.889 -11.710 11.378 1.00 88.69 127 ASP A O 1
ATOM 916 N N . GLU A 1 128 ? -10.856 -9.740 11.769 1.00 89.44 128 GLU A N 1
ATOM 917 C CA . GLU A 1 128 ? -12.239 -10.225 11.648 1.00 89.44 128 GLU A CA 1
ATOM 918 C C . GLU A 1 128 ? -12.699 -10.383 10.181 1.00 89.44 128 GLU A C 1
ATOM 920 O O . GLU A 1 128 ? -13.892 -10.461 9.890 1.00 89.44 128 GLU A O 1
ATOM 925 N N . GLY A 1 129 ? -11.780 -10.307 9.213 1.00 89.06 129 GLY A N 1
ATOM 926 C CA . GLY A 1 129 ? -12.098 -10.343 7.784 1.00 89.06 129 GLY A CA 1
ATOM 927 C C . GLY A 1 129 ? -12.840 -9.102 7.271 1.00 89.06 129 GLY A C 1
ATOM 928 O O . GLY A 1 129 ? -13.206 -9.043 6.095 1.00 89.06 129 GLY A O 1
ATOM 929 N N . ARG A 1 130 ? -13.062 -8.081 8.108 1.00 91.44 130 ARG A N 1
ATOM 930 C CA . ARG A 1 130 ? -13.670 -6.808 7.690 1.00 91.44 130 ARG A CA 1
ATOM 931 C C . ARG A 1 130 ? -12.681 -5.991 6.851 1.00 91.44 130 ARG A C 1
ATOM 933 O O . ARG A 1 130 ? -11.513 -5.934 7.214 1.00 91.44 130 ARG A O 1
ATOM 940 N N . PRO A 1 131 ? -13.106 -5.318 5.770 1.00 92.56 131 PRO A N 1
ATOM 941 C CA . PRO A 1 131 ? -12.214 -4.443 5.010 1.00 92.56 131 PRO A CA 1
ATOM 942 C C . PRO A 1 131 ? -11.715 -3.278 5.874 1.00 92.56 131 PRO A C 1
ATOM 944 O O . PRO A 1 131 ? -12.505 -2.674 6.605 1.00 92.56 131 PRO A O 1
ATOM 947 N N . LEU A 1 132 ? -10.424 -2.943 5.764 1.00 92.81 132 LEU A N 1
ATOM 948 C CA . LEU A 1 132 ? -9.831 -1.816 6.495 1.00 92.81 132 LEU A CA 1
ATOM 949 C C . LEU A 1 132 ? -10.348 -0.463 5.993 1.00 92.81 132 LEU A C 1
ATOM 951 O O . LEU A 1 132 ? -10.511 0.478 6.769 1.00 92.81 132 LEU A O 1
ATOM 955 N N . ALA A 1 133 ? -10.661 -0.378 4.699 1.00 91.25 133 ALA A N 1
ATOM 956 C CA . ALA A 1 133 ? -11.288 0.779 4.081 1.00 91.25 133 ALA A CA 1
ATOM 957 C C . ALA A 1 133 ? -12.314 0.359 3.023 1.00 91.25 133 ALA A C 1
ATOM 959 O O . ALA A 1 133 ? -12.232 -0.713 2.426 1.00 91.25 133 ALA A O 1
ATOM 960 N N . ARG A 1 134 ? -13.289 1.238 2.768 1.00 89.44 134 ARG A N 1
ATOM 961 C CA . ARG A 1 134 ? -14.190 1.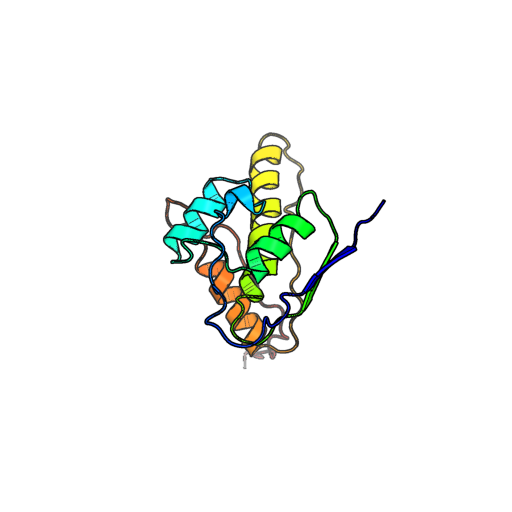119 1.617 1.00 89.44 134 ARG A CA 1
ATOM 962 C C . ARG A 1 134 ? -13.631 1.962 0.479 1.00 89.44 134 ARG A C 1
ATOM 964 O O . ARG A 1 134 ? -13.543 3.179 0.619 1.00 89.44 134 ARG A O 1
ATOM 971 N N . ALA A 1 135 ? -13.296 1.323 -0.635 1.00 90.44 135 ALA A N 1
ATOM 972 C CA . ALA A 1 135 ? -13.024 2.015 -1.887 1.00 90.44 135 ALA A CA 1
ATOM 973 C C . ALA A 1 135 ? -14.329 2.157 -2.682 1.00 90.44 135 ALA A C 1
ATOM 975 O O . ALA A 1 135 ? -15.136 1.227 -2.730 1.00 90.44 135 ALA A O 1
ATOM 976 N N . ALA A 1 136 ? -14.546 3.327 -3.275 1.00 87.50 136 ALA 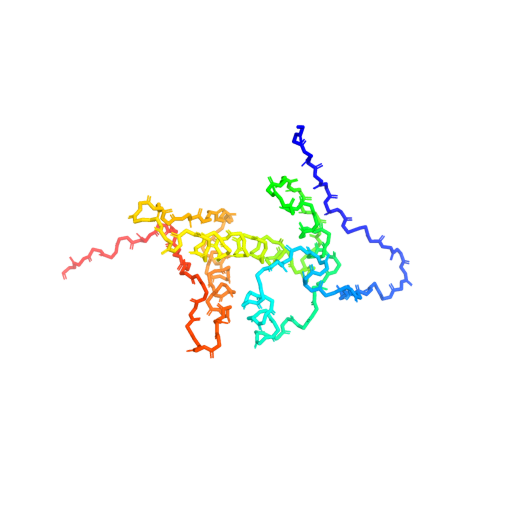A N 1
ATOM 977 C CA . ALA A 1 136 ? -15.661 3.580 -4.173 1.00 87.50 136 ALA A CA 1
ATOM 978 C C . ALA A 1 136 ? -15.101 4.119 -5.486 1.00 87.50 136 ALA A C 1
ATOM 980 O O . ALA A 1 136 ? -14.395 5.126 -5.483 1.00 87.50 136 ALA A O 1
ATOM 981 N N . ASP A 1 137 ? -15.431 3.446 -6.584 1.00 87.19 137 ASP A N 1
ATOM 982 C CA . ASP A 1 137 ? -15.113 3.927 -7.919 1.00 87.19 137 ASP A CA 1
ATOM 983 C C . ASP A 1 137 ? -16.096 5.039 -8.315 1.00 87.19 137 ASP A C 1
ATOM 985 O O . ASP A 1 137 ? -17.317 4.885 -8.193 1.00 87.19 137 ASP A O 1
ATOM 989 N N . LEU A 1 138 ? -15.545 6.173 -8.747 1.00 83.88 138 LEU A N 1
ATOM 990 C CA . LEU A 1 138 ? -16.281 7.359 -9.182 1.00 83.88 138 LEU A CA 1
ATOM 991 C C . LEU A 1 138 ? -16.261 7.535 -10.702 1.00 83.88 138 LEU A C 1
ATOM 993 O O . LEU A 1 138 ? -16.758 8.551 -11.192 1.00 83.88 138 LEU A O 1
ATOM 997 N N . CYS A 1 139 ? -15.704 6.580 -11.455 1.00 81.75 139 CYS A N 1
ATOM 998 C CA . CYS A 1 139 ? -15.852 6.572 -12.902 1.00 81.75 139 CYS A CA 1
ATOM 999 C C . CYS A 1 139 ? -17.333 6.716 -13.251 1.00 81.75 139 CYS A C 1
ATOM 1001 O O . CYS A 1 139 ? -18.177 6.061 -12.635 1.00 81.75 139 CYS A O 1
ATOM 1003 N N . ALA A 1 140 ? -17.633 7.634 -14.180 1.00 60.97 140 ALA A N 1
ATOM 1004 C CA . ALA A 1 140 ? -18.992 7.993 -14.553 1.00 60.97 140 ALA A CA 1
ATOM 1005 C C . ALA A 1 140 ? -19.798 6.710 -14.746 1.00 60.97 140 ALA A C 1
ATOM 1007 O O . ALA A 1 140 ? -19.578 5.967 -15.703 1.00 60.97 140 ALA A O 1
ATOM 1008 N N . ARG A 1 141 ? -20.692 6.421 -13.795 1.00 55.81 141 ARG A N 1
ATOM 1009 C CA . ARG A 1 141 ? -21.684 5.372 -13.968 1.00 55.81 141 ARG A CA 1
ATOM 1010 C C . ARG A 1 141 ? -22.450 5.801 -15.204 1.00 55.81 141 ARG A C 1
ATOM 1012 O O . ARG A 1 141 ? -23.191 6.780 -15.134 1.00 55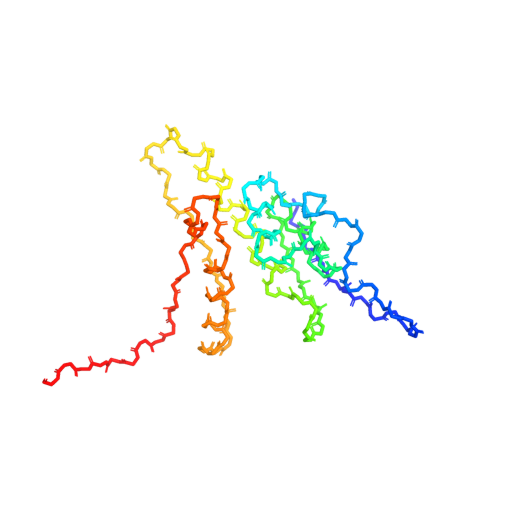.81 141 ARG A O 1
ATOM 1019 N N . GLY A 1 142 ? -22.212 5.138 -16.336 1.00 47.38 142 GLY A N 1
ATOM 1020 C CA . GLY A 1 142 ? -23.101 5.246 -17.479 1.00 47.38 142 GLY A CA 1
ATOM 1021 C C . GLY A 1 142 ? -24.502 5.060 -16.922 1.00 47.38 142 GLY A C 1
ATOM 1022 O O . GLY A 1 142 ? -24.766 4.055 -16.259 1.00 47.38 142 GLY A O 1
ATOM 1023 N N . GLY A 1 143 ? -25.332 6.094 -17.040 1.00 40.91 143 GLY A N 1
ATOM 1024 C CA . GLY A 1 143 ? -26.688 6.060 -16.532 1.00 40.91 143 GLY A CA 1
ATOM 1025 C C . GLY A 1 143 ? -27.394 4.876 -17.168 1.00 40.91 143 GLY A C 1
ATOM 1026 O O . GLY A 1 143 ? -27.746 4.923 -18.342 1.00 40.91 143 GLY A O 1
ATOM 1027 N N . ALA A 1 144 ? -27.590 3.808 -16.401 1.00 41.47 144 ALA A N 1
ATOM 1028 C CA . ALA A 1 144 ? -28.641 2.863 -16.702 1.00 41.47 144 ALA A CA 1
ATOM 1029 C C . ALA A 1 144 ? -29.941 3.612 -16.409 1.00 41.47 144 ALA A C 1
ATOM 1031 O O . ALA A 1 144 ? -30.351 3.749 -15.257 1.00 41.47 144 ALA A O 1
ATOM 1032 N N . HIS A 1 145 ? -30.516 4.194 -17.457 1.00 38.09 145 HIS A N 1
ATOM 1033 C CA . HIS A 1 145 ? -31.878 4.695 -17.445 1.00 38.09 145 HIS A CA 1
ATOM 1034 C C . HIS A 1 145 ? -32.784 3.472 -17.224 1.00 38.09 145 HIS A C 1
ATOM 1036 O O . HIS A 1 145 ? -32.747 2.563 -18.058 1.00 38.09 145 HIS A O 1
ATOM 1042 N N . PRO A 1 146 ? -33.554 3.376 -16.125 1.00 44.50 146 PRO A N 1
ATOM 1043 C CA . PRO A 1 146 ? -34.581 2.350 -16.040 1.00 44.50 146 PRO A CA 1
ATOM 1044 C C . PRO A 1 146 ? -35.628 2.674 -17.112 1.00 44.50 146 PRO A C 1
ATOM 1046 O O . PRO A 1 146 ? -36.167 3.783 -17.137 1.00 44.50 146 PRO A O 1
ATOM 1049 N N . SER A 1 147 ? -35.804 1.739 -18.047 1.00 51.12 147 SER A N 1
ATOM 1050 C CA . SER A 1 147 ? -36.942 1.691 -18.974 1.00 51.12 147 SER A CA 1
ATOM 1051 C C . SER A 1 147 ? -38.080 0.939 -18.303 1.00 51.12 147 SER A C 1
ATOM 1053 O O . SER A 1 147 ? -37.759 -0.059 -17.617 1.00 51.12 147 SER A O 1
#

pLDDT: mean 80.82, std 18.62, range [35.19, 97.12]

Foldseek 3Di:
DADEAELDPDDDPDDPDQQFDPDQPCQLALVDPQLSVLCVVLVNGGQGSQLSSLSNCCHPNHHYDRDDDPPSPVLCSPVSNVLSVQLVVCVVCVPPPDPDRDDDDDDDDDDVVLVVSQVVQQSRAGPVRHRSDHRDDPPPPPDPDDD

Secondary structure (DSSP, 8-state):
---EEEEE----TTS---SB-SS-TTTTT---HHHHHHHHHTT--S-BHHHHHHHHHHTTS-EEEEE--TTS-HHHHHHHHHHHHHHHHHHHGGG-TT-PPP------SSHHHHHHHHHHHHH-B-TTS-BSS-----S--------

Organism: NCBI:txid676789

Sequence (147 aa):
QRVVAAAVAEDVDGGEAHFLSERSWEECGVRCAEVGAALRRAGFERPSATQALSGEALRGGGDAVIVAETGSGKTLAYVAPALDAAVERRQQGAGEAHTRPRRALVLVPNAALSAQTCAVVGHLRGDEGRPLARAADLCARGGAHPS

InterPro domains:
  IPR011545 DEAD/DEAH-box helicase domain [PF00270] (51-122)
  IPR027417 P-loop containing nucleoside triphosphate hydrolase [G3DSA:3.40.50.300] (6-143)
  IPR027417 P-loop containing nucleoside triphosphate hydrolase [SSF52540] (20-123)

Radius of gyration: 16.74 Å; chains: 1; bounding box: 60×35×41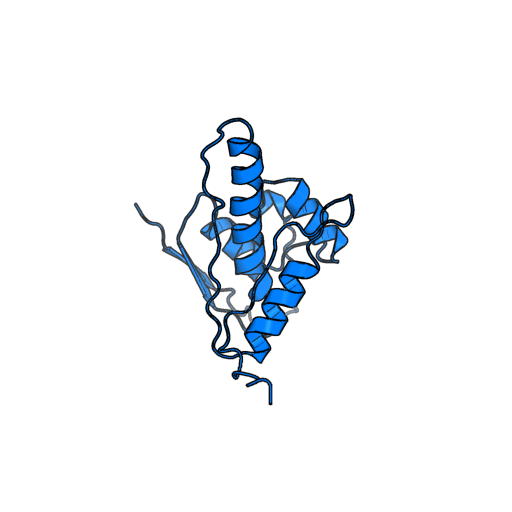 Å